Protein AF-A0A2R6DYB0-F1 (afdb_monomer_lite)

Radius of gyration: 27.4 Å; chains: 1; bounding box: 67×60×72 Å

Foldseek 3Di:
DDDDPDDDDPPDDPPPVDDPPDQDPPVRLVCLLVVLLVQLVVLLVQLVVLQCVQCVNVPDDPVSRDPVSNVSSVVSNVVSVVSNVVSVVDDHPPPDDPPPDPPVPPDDD

pLDDT: mean 75.96, std 17.79, range [44.91, 97.94]

Secondary structure (DSSP, 8-state):
-------------------------HHHHHHHHHHHHHHHHHHHHHHHHHHHHHTTTTTS-TTT--HHHHHHHHHHHHHHHHHHHHHHH---TT-PPP-----------

Structure (mmCIF, N/CA/C/O backbone):
data_AF-A0A2R6DYB0-F1
#
_entry.id   AF-A0A2R6DYB0-F1
#
loop_
_atom_site.group_PDB
_atom_site.id
_atom_site.type_symbol
_atom_site.label_atom_id
_atom_site.label_alt_id
_atom_site.label_comp_id
_atom_site.label_asym_id
_atom_site.label_entity_id
_atom_site.label_seq_id
_atom_site.pdbx_PDB_ins_code
_atom_site.Cartn_x
_atom_site.Cartn_y
_atom_site.Cartn_z
_atom_site.occupancy
_atom_site.B_iso_or_equiv
_atom_site.auth_seq_id
_atom_site.auth_comp_id
_atom_site.auth_asym_id
_atom_site.auth_atom_id
_atom_site.pdbx_PDB_model_num
ATOM 1 N N . MET A 1 1 ? 49.459 -33.683 -50.986 1.00 46.78 1 MET A N 1
ATOM 2 C CA . MET A 1 1 ? 49.426 -32.571 -50.018 1.00 46.78 1 MET A CA 1
ATOM 3 C C . MET A 1 1 ? 48.431 -31.551 -50.548 1.00 46.78 1 MET A C 1
ATOM 5 O O . MET A 1 1 ? 48.684 -31.006 -51.607 1.00 46.78 1 MET A O 1
ATOM 9 N N . ASP A 1 2 ? 47.277 -31.287 -49.965 1.00 52.91 2 ASP A N 1
ATOM 10 C CA . ASP A 1 2 ? 46.511 -31.981 -48.941 1.00 52.91 2 ASP A CA 1
ATOM 11 C C . ASP A 1 2 ? 45.080 -31.436 -49.069 1.00 52.91 2 ASP A C 1
ATOM 13 O O . ASP A 1 2 ? 44.895 -30.229 -49.230 1.00 52.91 2 ASP A O 1
ATOM 17 N N . HIS A 1 3 ? 44.084 -32.318 -49.068 1.00 57.66 3 HIS A N 1
ATOM 18 C CA . HIS A 1 3 ? 42.680 -31.935 -49.002 1.00 57.66 3 HIS A CA 1
ATOM 19 C C . HIS A 1 3 ? 42.220 -32.216 -47.575 1.00 57.66 3 HIS A C 1
ATOM 21 O O . HIS A 1 3 ? 41.958 -33.365 -47.227 1.00 57.66 3 HIS A O 1
ATOM 27 N N . ARG A 1 4 ? 42.096 -31.162 -46.762 1.00 58.34 4 ARG A N 1
ATOM 28 C CA . ARG A 1 4 ? 41.242 -31.160 -45.569 1.00 58.34 4 ARG A CA 1
ATOM 29 C C . ARG A 1 4 ? 40.992 -29.727 -45.106 1.00 58.34 4 ARG A C 1
ATOM 31 O O . ARG A 1 4 ? 41.821 -29.106 -44.457 1.00 58.34 4 ARG A O 1
ATOM 38 N N . VAL A 1 5 ? 39.837 -29.194 -45.489 1.00 66.31 5 VAL A N 1
ATOM 39 C CA . VAL A 1 5 ? 39.163 -28.189 -44.668 1.00 66.31 5 VAL A CA 1
ATOM 40 C C . VAL A 1 5 ? 38.424 -29.023 -43.632 1.00 66.31 5 VAL A C 1
ATOM 42 O O . VAL A 1 5 ? 37.507 -29.746 -44.013 1.00 66.31 5 VAL A O 1
ATOM 45 N N . ASP A 1 6 ? 38.874 -29.015 -42.379 1.00 65.94 6 ASP A N 1
ATOM 46 C CA . ASP A 1 6 ? 38.120 -29.605 -41.271 1.00 65.94 6 ASP A CA 1
ATOM 47 C C . ASP A 1 6 ? 36.970 -28.654 -40.903 1.00 65.94 6 ASP A C 1
ATOM 49 O O . ASP A 1 6 ? 37.230 -27.520 -40.493 1.00 65.94 6 ASP A O 1
ATOM 53 N N . PRO A 1 7 ? 35.695 -29.067 -41.028 1.00 66.88 7 PRO A N 1
ATOM 54 C CA . PRO A 1 7 ? 34.579 -28.370 -40.425 1.00 66.88 7 PRO A CA 1
ATOM 55 C C . PRO A 1 7 ? 34.250 -29.079 -39.106 1.00 66.88 7 PRO A C 1
ATOM 57 O O . PRO A 1 7 ? 33.567 -30.099 -39.070 1.00 66.88 7 PRO A O 1
ATOM 60 N N . GLY A 1 8 ? 34.779 -28.555 -38.012 1.00 56.97 8 GLY A N 1
ATOM 61 C CA . GLY A 1 8 ? 34.483 -29.013 -36.658 1.00 56.97 8 GLY A CA 1
ATOM 62 C C . GLY A 1 8 ? 35.376 -28.226 -35.711 1.00 56.97 8 GLY A C 1
ATOM 63 O O . GLY A 1 8 ? 36.587 -28.238 -35.862 1.00 56.97 8 GLY A O 1
ATOM 64 N N . VAL A 1 9 ? 34.868 -27.462 -34.757 1.00 56.16 9 VAL A N 1
ATOM 65 C CA . VAL A 1 9 ? 33.828 -27.836 -33.809 1.00 56.16 9 VAL A CA 1
ATOM 66 C C . VAL A 1 9 ? 33.038 -26.585 -33.435 1.00 56.16 9 VAL A C 1
ATOM 68 O O . VAL A 1 9 ? 33.608 -25.568 -33.044 1.00 56.16 9 VAL A O 1
ATOM 71 N N . GLU A 1 10 ? 31.714 -26.683 -33.514 1.00 59.66 10 GLU A N 1
ATOM 72 C CA . GLU A 1 10 ? 30.818 -25.801 -32.778 1.00 59.66 10 GLU A CA 1
ATOM 73 C C . GLU A 1 10 ? 30.962 -26.110 -31.286 1.00 59.66 10 GLU A C 1
ATOM 75 O O . GLU A 1 10 ? 30.336 -27.026 -30.756 1.00 59.66 10 GLU A O 1
ATOM 80 N N . THR A 1 11 ? 31.821 -25.380 -30.581 1.00 50.56 11 THR A N 1
ATOM 81 C CA . THR A 1 11 ? 31.792 -25.387 -29.116 1.00 50.56 11 THR A CA 1
ATOM 82 C C . THR A 1 11 ? 30.804 -24.335 -28.663 1.00 50.56 11 THR A C 1
ATOM 84 O O . THR A 1 11 ? 31.123 -23.153 -28.553 1.00 50.56 11 THR A O 1
ATOM 87 N N . HIS A 1 12 ? 29.574 -24.826 -28.504 1.00 50.38 12 HIS A N 1
ATOM 88 C CA . HIS A 1 12 ? 28.515 -24.351 -27.630 1.00 50.38 12 HIS A CA 1
ATOM 89 C C . HIS A 1 12 ? 28.870 -23.109 -26.818 1.00 50.38 12 HIS A C 1
ATOM 91 O O . HIS A 1 12 ? 29.730 -23.157 -25.939 1.00 50.38 12 HIS A O 1
ATOM 97 N N . GLY A 1 13 ? 28.109 -22.040 -27.070 1.00 44.91 13 GLY A N 1
ATOM 98 C CA . GLY A 1 13 ? 27.977 -20.934 -26.140 1.00 44.91 13 GLY A CA 1
ATOM 99 C C . GLY A 1 13 ? 27.814 -21.494 -24.737 1.00 44.91 13 GLY A C 1
ATOM 100 O O . GLY A 1 13 ? 26.892 -22.266 -24.463 1.00 44.91 13 GLY A O 1
ATOM 101 N N . GLU A 1 14 ? 28.772 -21.147 -23.890 1.00 51.12 14 GLU A N 1
ATOM 102 C CA . GLU A 1 14 ? 28.743 -21.409 -22.470 1.00 51.12 14 GLU A CA 1
ATOM 103 C C . GLU A 1 14 ? 27.469 -20.754 -21.947 1.00 51.12 14 GLU A C 1
ATOM 105 O O . GLU A 1 14 ? 27.384 -19.537 -21.771 1.00 51.12 14 GLU A O 1
ATOM 110 N N . ALA A 1 15 ? 26.423 -21.568 -21.804 1.00 53.16 15 ALA A N 1
ATOM 111 C CA . ALA A 1 15 ? 25.197 -21.192 -21.142 1.00 53.16 15 ALA A CA 1
ATOM 112 C C . ALA A 1 15 ? 25.555 -20.972 -19.674 1.00 53.16 15 ALA A C 1
ATOM 114 O O . ALA A 1 15 ? 25.334 -21.826 -18.817 1.00 53.16 15 ALA A O 1
ATOM 115 N N . THR A 1 16 ? 26.118 -19.798 -19.384 1.00 53.31 16 THR A N 1
ATOM 116 C CA . THR A 1 16 ? 25.974 -19.199 -18.069 1.00 53.31 16 THR A CA 1
ATOM 117 C C . THR A 1 16 ? 24.481 -19.296 -17.760 1.00 53.31 16 THR A C 1
ATOM 119 O O . THR A 1 16 ? 23.676 -18.912 -18.618 1.00 53.31 16 THR A O 1
ATOM 122 N N . PRO A 1 17 ? 24.066 -19.818 -16.595 1.00 49.34 17 PRO A N 1
ATOM 123 C CA . PRO A 1 17 ? 22.681 -19.746 -16.144 1.00 49.34 17 PRO A CA 1
ATOM 124 C C . PRO A 1 17 ? 22.363 -18.283 -15.786 1.00 49.34 17 PRO A C 1
ATOM 126 O O . PRO A 1 17 ? 22.100 -17.926 -14.643 1.00 49.34 17 PRO A O 1
ATOM 129 N N . GLY A 1 18 ? 22.480 -17.406 -16.781 1.00 48.88 18 GLY A N 1
ATOM 130 C CA . GLY A 1 18 ? 22.190 -15.994 -16.743 1.00 48.88 18 GLY A CA 1
ATOM 131 C C . GLY A 1 18 ? 20.700 -15.864 -16.941 1.00 48.88 18 GLY A C 1
ATOM 132 O O . GLY A 1 18 ? 20.163 -16.220 -17.993 1.00 48.88 18 GLY A O 1
ATOM 133 N N . GLY A 1 19 ? 20.031 -15.417 -15.881 1.00 52.19 19 GLY A N 1
ATOM 134 C CA . GLY A 1 19 ? 18.638 -15.018 -15.928 1.00 52.19 19 GLY A CA 1
ATOM 135 C C . GLY A 1 19 ? 18.417 -14.175 -17.173 1.00 52.19 19 GLY A C 1
ATOM 136 O O . GLY A 1 19 ? 19.088 -13.174 -17.379 1.00 52.19 19 GLY A O 1
ATOM 137 N N . ARG A 1 20 ? 17.523 -14.652 -18.031 1.00 59.22 20 ARG A N 1
ATOM 138 C CA . ARG A 1 20 ? 17.136 -13.991 -19.269 1.00 59.22 20 ARG A CA 1
ATOM 139 C C . ARG A 1 20 ? 16.820 -12.527 -18.970 1.00 59.22 20 ARG A C 1
ATOM 141 O O . ARG A 1 20 ? 15.784 -12.260 -18.358 1.00 59.22 20 ARG A O 1
ATOM 148 N N . ASP A 1 21 ? 17.677 -11.611 -19.402 1.00 57.38 21 ASP A N 1
ATOM 149 C CA . ASP A 1 21 ? 17.369 -10.187 -19.374 1.00 57.38 21 ASP A CA 1
ATOM 150 C C . ASP A 1 21 ? 16.135 -9.967 -20.255 1.00 57.38 21 ASP A C 1
ATOM 152 O O . ASP A 1 21 ? 16.150 -10.145 -21.475 1.00 57.38 21 ASP A O 1
ATOM 156 N N . VAL A 1 22 ? 14.999 -9.694 -19.611 1.00 63.53 22 VAL A N 1
ATOM 157 C CA . VAL A 1 22 ? 13.762 -9.359 -20.312 1.00 63.53 22 VAL A CA 1
ATOM 158 C C . VAL A 1 22 ? 13.805 -7.865 -20.580 1.00 63.53 22 VAL A C 1
ATOM 160 O O . 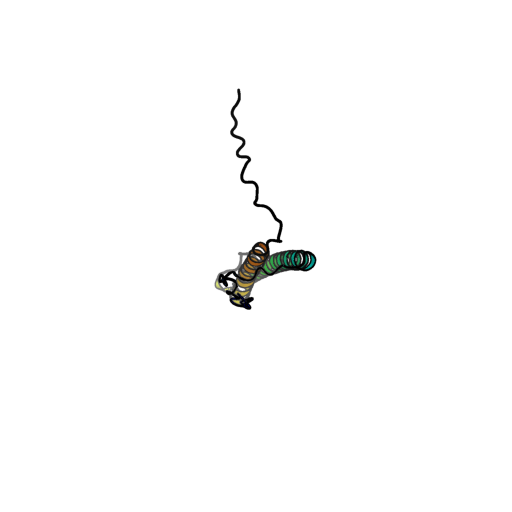VAL A 1 22 ? 13.473 -7.059 -19.713 1.00 63.53 22 VAL A O 1
ATOM 163 N N . VAL A 1 23 ? 14.204 -7.508 -21.799 1.00 63.59 23 VAL A N 1
ATOM 164 C CA . VAL A 1 23 ? 14.136 -6.139 -22.314 1.00 63.59 23 VAL A CA 1
ATOM 165 C C . VAL A 1 23 ? 12.668 -5.716 -22.383 1.00 63.59 23 VAL A C 1
ATOM 167 O O . VAL A 1 23 ? 11.924 -6.120 -23.280 1.00 63.59 23 VAL A O 1
ATOM 170 N N . VAL A 1 24 ? 12.208 -4.932 -21.407 1.00 69.12 24 VAL A N 1
ATOM 171 C CA . VAL A 1 24 ? 10.826 -4.437 -21.375 1.00 69.12 24 VAL A CA 1
ATOM 172 C C . VAL A 1 24 ? 10.736 -3.146 -22.198 1.00 69.12 24 VAL A C 1
ATOM 174 O O . VAL A 1 24 ? 11.446 -2.187 -21.890 1.00 69.12 24 VAL A O 1
ATOM 177 N N . PRO A 1 25 ? 9.842 -3.050 -23.204 1.00 82.25 25 PRO A N 1
ATOM 178 C CA . PRO A 1 25 ? 9.632 -1.810 -23.947 1.00 82.25 25 PRO A CA 1
ATOM 179 C C . PRO A 1 25 ? 9.328 -0.631 -23.012 1.00 82.25 25 PRO A C 1
ATOM 181 O O . PRO A 1 25 ? 8.505 -0.757 -22.104 1.00 82.25 25 PRO A O 1
ATOM 184 N N . LEU A 1 26 ? 9.916 0.545 -23.268 1.00 78.44 26 LEU A N 1
ATOM 185 C CA . LEU A 1 26 ? 9.774 1.743 -22.415 1.00 78.44 26 LEU A CA 1
ATOM 186 C C . LEU A 1 26 ? 8.315 2.113 -22.093 1.00 78.44 26 LEU A C 1
ATOM 188 O O . LEU A 1 26 ? 8.013 2.604 -21.005 1.00 78.44 26 LEU A O 1
ATOM 192 N N . ARG A 1 27 ? 7.389 1.857 -23.028 1.00 79.94 27 ARG A N 1
ATOM 193 C CA . ARG A 1 27 ? 5.950 2.063 -22.806 1.00 79.94 27 ARG A CA 1
ATOM 194 C C . ARG A 1 27 ? 5.386 1.115 -21.747 1.00 79.94 27 ARG A C 1
ATOM 196 O O . ARG A 1 27 ? 4.626 1.569 -20.901 1.00 79.94 27 ARG A O 1
ATOM 203 N N . LEU A 1 28 ? 5.771 -0.164 -21.764 1.00 83.12 28 LEU A N 1
ATOM 204 C CA . LEU A 1 28 ? 5.348 -1.129 -20.747 1.00 83.12 28 LEU A CA 1
ATOM 205 C C . LEU A 1 28 ? 5.915 -0.763 -19.378 1.00 83.12 28 LEU A C 1
ATOM 207 O O . LEU A 1 28 ? 5.157 -0.751 -18.418 1.00 83.12 28 LEU A O 1
ATOM 211 N N . TYR A 1 29 ? 7.201 -0.409 -19.299 1.00 78.88 29 TYR A N 1
ATOM 212 C CA . TYR A 1 29 ? 7.817 0.059 -18.054 1.00 78.88 29 TYR A CA 1
ATOM 213 C C . TYR A 1 29 ? 7.007 1.205 -17.432 1.00 78.88 29 TYR A C 1
ATOM 215 O O . TYR A 1 29 ? 6.563 1.119 -16.290 1.00 78.88 29 TYR A O 1
ATOM 223 N N . LYS A 1 30 ? 6.723 2.249 -18.222 1.00 84.75 30 LYS A N 1
ATOM 224 C CA . LYS A 1 30 ? 5.983 3.423 -17.750 1.00 84.75 30 LYS A CA 1
ATOM 225 C C . LYS A 1 30 ? 4.569 3.070 -17.300 1.00 84.75 30 LYS A C 1
ATOM 227 O O . LYS A 1 30 ? 4.144 3.506 -16.234 1.00 84.75 30 LYS A O 1
ATOM 232 N N . THR A 1 31 ? 3.852 2.279 -18.093 1.00 90.44 31 THR A N 1
ATOM 233 C CA . THR A 1 31 ? 2.499 1.837 -17.750 1.00 90.44 31 THR A CA 1
ATOM 234 C C . THR A 1 31 ? 2.512 1.021 -16.464 1.00 90.44 31 THR A C 1
ATOM 236 O O . THR A 1 31 ? 1.787 1.356 -15.536 1.00 90.44 31 THR A O 1
ATOM 239 N N . VAL A 1 32 ? 3.368 0.005 -16.361 1.00 85.12 32 VAL A N 1
ATOM 240 C CA . VAL A 1 32 ? 3.440 -0.861 -15.180 1.00 85.12 32 VAL A CA 1
ATOM 241 C C . VAL A 1 32 ? 3.772 -0.049 -13.935 1.00 85.12 32 VAL A C 1
ATOM 243 O O . VAL A 1 32 ? 3.050 -0.163 -12.950 1.00 85.12 32 VAL A O 1
ATOM 246 N N . THR A 1 33 ? 4.783 0.819 -13.970 1.00 87.25 33 THR A N 1
ATOM 247 C CA . THR A 1 33 ? 5.162 1.628 -12.803 1.00 87.25 33 THR A CA 1
ATOM 248 C C . THR A 1 33 ? 4.061 2.608 -12.389 1.00 87.25 33 THR A C 1
ATOM 250 O O . THR A 1 33 ? 3.764 2.729 -11.197 1.00 87.25 33 THR A O 1
ATOM 253 N N . VAL A 1 34 ? 3.423 3.290 -13.348 1.00 90.31 34 VAL A N 1
ATOM 254 C CA . VAL A 1 34 ? 2.353 4.262 -13.063 1.00 90.31 34 VAL A CA 1
ATOM 255 C C . VAL A 1 34 ? 1.113 3.560 -12.520 1.00 90.31 34 VAL A C 1
ATOM 257 O O . VAL A 1 34 ? 0.615 3.947 -11.465 1.00 90.31 34 VAL A O 1
ATOM 260 N N . PHE A 1 35 ? 0.644 2.503 -13.187 1.00 92.38 35 PHE A N 1
ATOM 261 C CA . PHE A 1 35 ? -0.505 1.733 -12.714 1.00 92.38 35 PHE A CA 1
ATOM 262 C C . PHE A 1 35 ? -0.215 1.063 -11.371 1.00 92.38 35 PHE A C 1
ATOM 264 O O . PHE A 1 35 ? -1.077 1.090 -10.502 1.00 92.38 35 PHE A O 1
ATOM 271 N N . SER A 1 36 ? 0.993 0.535 -11.153 1.00 89.75 36 SER A N 1
ATOM 272 C CA . SER A 1 36 ? 1.359 -0.079 -9.868 1.00 89.75 36 SER A CA 1
ATOM 273 C C . SER A 1 36 ? 1.357 0.944 -8.743 1.00 89.75 36 SER A C 1
ATOM 275 O O . SER A 1 36 ? 0.773 0.695 -7.697 1.00 89.75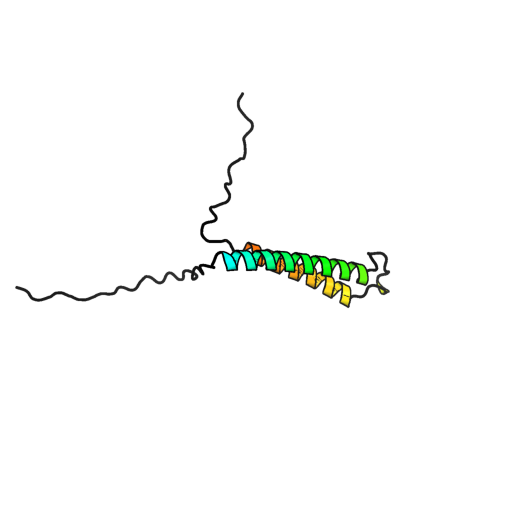 36 SER A O 1
ATOM 277 N N . THR A 1 37 ? 1.948 2.120 -8.960 1.00 91.38 37 THR A N 1
ATOM 278 C CA . THR A 1 37 ? 1.947 3.191 -7.952 1.00 91.38 37 THR A CA 1
ATOM 279 C C . THR A 1 37 ? 0.529 3.693 -7.681 1.00 91.38 37 THR A C 1
ATOM 281 O O . THR A 1 37 ? 0.155 3.895 -6.530 1.00 91.38 37 THR A O 1
ATOM 284 N N . PHE A 1 38 ? -0.293 3.835 -8.722 1.00 95.38 38 PHE A N 1
ATOM 285 C CA . PHE A 1 38 ? -1.686 4.249 -8.577 1.00 95.38 38 PHE A CA 1
ATOM 286 C C . PHE A 1 38 ? -2.520 3.218 -7.805 1.00 95.38 38 PHE A C 1
ATOM 288 O O . PHE A 1 38 ? -3.198 3.576 -6.844 1.00 95.38 38 PHE A O 1
ATOM 295 N N . ILE A 1 39 ? -2.431 1.936 -8.175 1.00 94.81 39 ILE A N 1
ATOM 296 C CA . ILE A 1 39 ? -3.118 0.835 -7.487 1.00 94.81 39 ILE A CA 1
ATOM 297 C C . ILE A 1 39 ? -2.627 0.721 -6.042 1.00 94.81 39 ILE A C 1
ATOM 299 O O . ILE A 1 39 ? -3.446 0.552 -5.139 1.00 94.81 39 ILE A O 1
ATOM 303 N N . ALA A 1 40 ? -1.321 0.854 -5.801 1.00 94.62 40 ALA A N 1
ATOM 304 C CA . ALA A 1 40 ? -0.746 0.830 -4.460 1.00 94.62 40 ALA A CA 1
ATOM 305 C C . ALA A 1 40 ? -1.323 1.946 -3.581 1.00 94.62 40 ALA A C 1
ATOM 307 O O . ALA A 1 40 ? -1.825 1.676 -2.495 1.00 94.62 40 ALA A O 1
ATOM 308 N N . ILE A 1 41 ? -1.330 3.189 -4.069 1.00 96.81 41 ILE A N 1
ATOM 309 C CA . ILE A 1 41 ? -1.900 4.320 -3.326 1.00 96.81 41 ILE A CA 1
ATOM 310 C C . ILE A 1 41 ? -3.399 4.105 -3.093 1.00 96.81 41 ILE A C 1
ATOM 312 O O . ILE A 1 41 ? -3.869 4.251 -1.967 1.00 96.81 41 ILE A O 1
ATOM 316 N N . ALA A 1 42 ? -4.152 3.717 -4.125 1.00 97.94 42 ALA A N 1
ATOM 317 C CA . ALA A 1 42 ? -5.592 3.503 -4.014 1.00 97.94 42 ALA A CA 1
ATOM 318 C C . ALA A 1 42 ? -5.943 2.415 -2.985 1.00 97.94 42 ALA A C 1
ATOM 320 O O . ALA A 1 42 ? -6.835 2.611 -2.162 1.00 97.94 42 ALA A O 1
ATOM 321 N N . THR A 1 43 ? -5.225 1.288 -2.996 1.00 97.38 43 THR A N 1
ATOM 322 C CA . THR A 1 43 ? -5.433 0.190 -2.036 1.00 97.38 43 THR A CA 1
ATOM 323 C C . THR A 1 43 ? -5.034 0.580 -0.620 1.00 97.38 43 THR A C 1
ATOM 325 O O . THR A 1 43 ? -5.798 0.313 0.304 1.00 97.38 43 THR A O 1
ATOM 328 N N . ILE A 1 44 ? -3.912 1.282 -0.434 1.00 97.12 44 ILE A N 1
ATOM 329 C CA . ILE A 1 44 ? -3.502 1.795 0.880 1.00 97.12 44 ILE A CA 1
ATOM 330 C C . ILE A 1 44 ? -4.570 2.739 1.449 1.00 97.12 44 ILE A C 1
ATOM 332 O O . ILE A 1 44 ? -4.998 2.561 2.589 1.00 97.12 44 ILE A O 1
ATOM 336 N N . LEU A 1 45 ? -5.053 3.701 0.656 1.00 97.94 45 LEU A N 1
ATOM 337 C CA . LEU A 1 45 ? -6.096 4.637 1.088 1.00 97.94 45 LEU A CA 1
ATOM 338 C C . LEU A 1 45 ? -7.415 3.921 1.403 1.00 97.94 45 LEU A C 1
ATOM 340 O O . LEU A 1 45 ? -8.030 4.198 2.432 1.00 97.94 45 LEU A O 1
ATOM 344 N N . ALA A 1 46 ? -7.831 2.970 0.564 1.00 97.19 46 ALA A N 1
ATOM 345 C CA . ALA A 1 46 ? -9.008 2.149 0.835 1.00 97.19 46 ALA A CA 1
ATOM 346 C C . ALA A 1 46 ? -8.853 1.341 2.136 1.00 97.19 46 ALA A C 1
ATOM 348 O O . ALA A 1 46 ? -9.801 1.243 2.915 1.00 97.19 46 ALA A O 1
ATOM 349 N N . GLY A 1 47 ? -7.654 0.816 2.402 1.00 96.56 47 GLY A N 1
ATOM 350 C CA . GLY A 1 47 ? -7.333 0.105 3.635 1.00 96.56 47 GLY A CA 1
ATOM 351 C C . GLY A 1 47 ? -7.467 0.983 4.879 1.00 96.56 47 GLY A C 1
ATOM 352 O O . GLY A 1 47 ? -8.124 0.581 5.839 1.00 96.56 47 GLY A O 1
ATOM 353 N N . PHE A 1 48 ? -6.940 2.210 4.833 1.00 95.62 48 PHE A N 1
ATOM 354 C CA . PHE A 1 48 ? -7.118 3.195 5.905 1.00 95.62 48 PHE A CA 1
ATOM 355 C C . PHE A 1 48 ? -8.587 3.553 6.134 1.00 95.62 48 PHE A C 1
ATOM 357 O O . PHE A 1 48 ? -9.036 3.577 7.277 1.00 95.62 48 PHE A O 1
ATOM 364 N N . VAL A 1 49 ? -9.362 3.763 5.066 1.00 95.94 49 VAL A N 1
ATOM 365 C CA . VAL A 1 49 ? -10.804 4.029 5.191 1.00 95.94 49 VAL A CA 1
ATOM 366 C C . VAL A 1 49 ? -11.522 2.856 5.866 1.00 95.94 49 VAL A C 1
ATOM 368 O O . VAL A 1 49 ? -12.377 3.076 6.721 1.00 95.94 49 VAL A O 1
ATOM 371 N N . LEU A 1 50 ? -11.182 1.612 5.525 1.00 93.06 50 LEU A N 1
ATOM 372 C CA . LEU A 1 50 ? -11.768 0.433 6.168 1.00 93.06 50 LEU A CA 1
ATOM 373 C C . LEU A 1 50 ? -11.387 0.312 7.646 1.00 93.06 50 LEU A C 1
ATOM 375 O O . LEU A 1 50 ? -12.257 -0.001 8.459 1.00 93.06 50 LEU A O 1
ATOM 379 N N . LEU A 1 51 ? -10.130 0.594 7.999 1.00 93.06 51 LEU A N 1
ATOM 380 C CA . LEU A 1 51 ?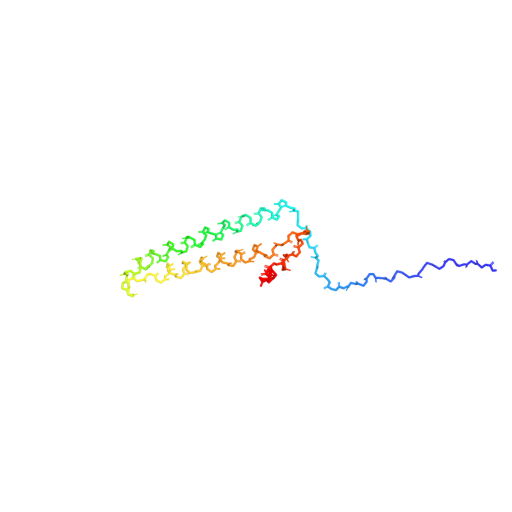 -9.682 0.638 9.394 1.00 93.06 51 LEU A CA 1
ATOM 381 C C . LEU A 1 51 ? -10.441 1.704 10.190 1.00 93.06 51 LEU A C 1
ATOM 383 O O . LEU A 1 51 ? -10.928 1.415 11.286 1.00 93.06 51 LEU A O 1
ATOM 387 N N . ASP A 1 52 ? -10.618 2.896 9.618 1.00 90.00 52 ASP A N 1
ATOM 388 C CA . ASP A 1 52 ? -11.393 3.975 10.231 1.00 90.00 52 ASP A CA 1
ATOM 389 C C . ASP A 1 52 ? -12.838 3.545 10.484 1.00 90.00 52 ASP A C 1
ATOM 391 O O . ASP A 1 52 ? -13.375 3.781 11.565 1.00 90.00 52 ASP A O 1
ATOM 395 N N . ARG A 1 53 ? -13.481 2.875 9.523 1.00 91.06 53 ARG A N 1
ATOM 396 C CA . ARG A 1 53 ? -14.855 2.384 9.709 1.00 91.06 53 ARG A CA 1
ATOM 397 C C . ARG A 1 53 ? -14.931 1.259 10.727 1.00 91.06 53 ARG A C 1
ATOM 399 O O . ARG A 1 53 ? -15.837 1.270 11.554 1.00 91.06 53 ARG A O 1
ATOM 406 N N . GLY A 1 54 ? -13.983 0.327 10.691 1.00 83.00 54 GLY A N 1
ATOM 407 C CA . GLY A 1 54 ? -13.988 -0.821 11.588 1.00 83.00 54 GLY A CA 1
ATOM 408 C C . GLY A 1 54 ? -13.643 -0.485 13.037 1.00 83.00 54 GLY A C 1
ATOM 409 O O . GLY A 1 54 ? -14.038 -1.225 13.931 1.00 83.00 54 GLY A O 1
ATOM 410 N N . THR A 1 55 ? -12.963 0.640 13.265 1.00 85.00 55 THR A N 1
ATOM 411 C CA . THR A 1 55 ? -12.555 1.107 14.602 1.00 85.00 55 THR A CA 1
ATOM 412 C C . THR A 1 55 ? -13.336 2.347 15.054 1.00 85.00 55 THR A C 1
ATOM 414 O O . THR A 1 55 ? -12.994 2.952 16.068 1.00 85.00 55 THR A O 1
ATOM 417 N N . GLN A 1 56 ? -14.330 2.793 14.275 1.00 86.38 56 GLN A N 1
ATOM 418 C CA . GLN A 1 56 ? -14.986 4.100 14.441 1.00 86.38 56 GLN A CA 1
ATOM 419 C C . GLN A 1 56 ? -13.964 5.228 14.672 1.00 86.38 56 GLN A C 1
ATOM 421 O O . GLN A 1 56 ? -14.081 6.022 15.595 1.00 86.38 56 GLN A O 1
ATOM 426 N N . ARG A 1 57 ? -12.906 5.273 13.854 1.00 78.94 57 ARG A N 1
ATOM 427 C CA . ARG A 1 57 ? -11.805 6.242 13.969 1.00 78.94 57 ARG A CA 1
ATOM 428 C C . ARG A 1 57 ? -11.082 6.191 15.328 1.00 78.94 57 ARG A C 1
ATOM 430 O O . ARG A 1 57 ? -10.739 7.224 15.894 1.00 78.94 57 ARG A O 1
ATOM 437 N N . ALA A 1 58 ? -10.840 4.977 15.823 1.00 79.69 58 ALA A N 1
ATOM 438 C CA . ALA A 1 58 ? -10.165 4.676 17.090 1.00 79.69 58 ALA A CA 1
ATOM 439 C C . ALA A 1 58 ? -10.941 5.050 18.366 1.00 79.69 58 ALA A C 1
ATOM 441 O O . ALA A 1 58 ? -10.349 5.086 19.443 1.00 79.69 58 ALA A O 1
ATOM 442 N N . THR A 1 59 ? -12.252 5.293 18.272 1.00 81.62 59 THR A N 1
ATOM 443 C CA . THR A 1 59 ? -13.100 5.552 19.448 1.00 81.62 59 THR A CA 1
ATOM 444 C C . THR A 1 59 ? -13.983 4.370 19.836 1.00 81.62 59 THR A C 1
ATOM 446 O O . THR A 1 59 ? -14.633 4.438 20.874 1.00 81.62 59 THR A O 1
ATOM 449 N N . ALA A 1 60 ? -14.031 3.311 19.021 1.00 80.00 60 ALA A N 1
ATOM 450 C CA . ALA A 1 60 ? -14.804 2.113 19.331 1.00 80.00 60 ALA A CA 1
ATOM 451 C C . ALA A 1 60 ? -14.234 1.377 20.549 1.00 80.00 60 ALA A C 1
ATOM 453 O O . ALA A 1 60 ? -13.015 1.224 20.691 1.00 80.00 60 ALA A O 1
ATOM 454 N N . SER A 1 61 ? -15.125 0.850 21.384 1.00 82.81 61 SER A N 1
ATOM 455 C CA . SER A 1 61 ? -14.755 -0.115 22.418 1.00 82.81 61 SER A CA 1
ATOM 456 C C . SER A 1 61 ? -14.268 -1.412 21.748 1.00 82.81 61 SER A C 1
ATOM 458 O O . SER A 1 61 ? -14.732 -1.727 20.651 1.00 82.81 61 SER A O 1
ATOM 460 N N . PRO A 1 62 ? -13.386 -2.218 22.372 1.00 79.12 62 PRO A N 1
ATOM 461 C CA . PRO A 1 62 ? -12.865 -3.448 21.758 1.00 79.12 62 PRO A CA 1
ATOM 462 C C . PRO A 1 62 ? -13.949 -4.425 21.273 1.00 79.12 62 PRO A C 1
ATOM 464 O O . PRO A 1 62 ? -13.745 -5.138 20.296 1.00 79.12 62 PRO A O 1
ATOM 467 N N . GLU A 1 63 ? -15.108 -4.428 21.934 1.00 85.12 63 GLU A N 1
ATOM 468 C CA . GLU A 1 63 ? -16.275 -5.258 21.608 1.00 85.12 63 GLU A CA 1
ATOM 469 C C . GLU A 1 63 ? -17.020 -4.789 20.345 1.00 85.12 63 GLU A C 1
ATOM 471 O O . GLU A 1 63 ? -17.707 -5.572 19.692 1.00 85.12 63 GLU A O 1
ATOM 476 N N . GLU A 1 64 ? -16.866 -3.517 19.978 1.00 84.62 64 GLU A N 1
ATOM 477 C CA . GLU A 1 64 ? -17.538 -2.868 18.847 1.00 84.62 64 GLU A CA 1
ATOM 478 C C . GLU A 1 64 ? -16.658 -2.843 17.589 1.00 84.62 64 GLU A C 1
ATOM 480 O O . GLU A 1 64 ? -17.117 -2.470 16.505 1.00 84.62 64 GLU A O 1
ATOM 485 N N . VAL A 1 65 ? -15.386 -3.236 17.718 1.00 87.88 65 VAL A N 1
ATOM 486 C CA . VAL A 1 65 ? -14.443 -3.300 16.603 1.00 87.88 65 VAL A CA 1
ATOM 487 C C . VAL A 1 65 ? -14.832 -4.436 15.669 1.00 87.88 65 VAL A C 1
ATOM 489 O O . VAL A 1 65 ? -14.804 -5.619 16.017 1.00 87.88 65 VAL A O 1
ATOM 492 N N . SER A 1 66 ? -15.116 -4.097 14.417 1.00 89.06 66 SER A N 1
ATOM 493 C CA . SER A 1 66 ? -15.392 -5.109 13.406 1.00 89.06 66 SER A CA 1
ATOM 494 C C . SER A 1 66 ? -14.082 -5.710 12.887 1.00 89.06 66 SER A C 1
ATOM 496 O O . SER A 1 66 ? -13.466 -5.193 11.947 1.00 89.06 66 SER A O 1
ATOM 498 N N . LEU A 1 67 ? -13.678 -6.836 13.477 1.00 91.88 67 LEU A N 1
ATOM 499 C CA . LEU A 1 67 ? -12.478 -7.582 13.084 1.00 91.88 67 LEU A CA 1
ATOM 500 C C . LEU A 1 67 ? -12.379 -7.865 11.571 1.00 91.88 67 LEU A C 1
ATOM 502 O O . LEU A 1 67 ? -11.283 -7.705 11.033 1.00 91.88 67 LEU A O 1
ATOM 506 N N . PRO A 1 68 ? -13.463 -8.208 10.838 1.00 93.88 68 PRO A N 1
ATOM 507 C CA . PRO A 1 68 ? -13.364 -8.455 9.398 1.00 93.88 68 PRO A CA 1
ATOM 508 C C . PRO A 1 68 ? -12.937 -7.223 8.587 1.00 93.88 68 PRO A C 1
ATOM 510 O O . PRO A 1 68 ? -12.093 -7.333 7.701 1.00 93.88 68 PRO A O 1
ATOM 513 N N . LEU A 1 69 ? -13.483 -6.041 8.900 1.00 91.94 69 LEU A N 1
ATOM 514 C CA . LEU A 1 69 ? -13.123 -4.785 8.225 1.00 91.94 69 LEU A CA 1
ATOM 515 C C . LEU A 1 69 ? -11.689 -4.375 8.551 1.00 91.94 69 LEU A C 1
ATOM 517 O O . LEU A 1 69 ? -10.969 -3.931 7.661 1.00 91.94 69 LEU A O 1
ATOM 521 N N . VAL A 1 70 ? -11.265 -4.572 9.802 1.00 92.94 70 VAL A N 1
ATOM 522 C CA . VAL A 1 70 ? -9.889 -4.299 10.229 1.00 92.94 70 VAL A CA 1
ATOM 523 C C . VAL A 1 70 ? -8.904 -5.218 9.511 1.00 92.94 70 VAL A C 1
ATOM 525 O O . VAL A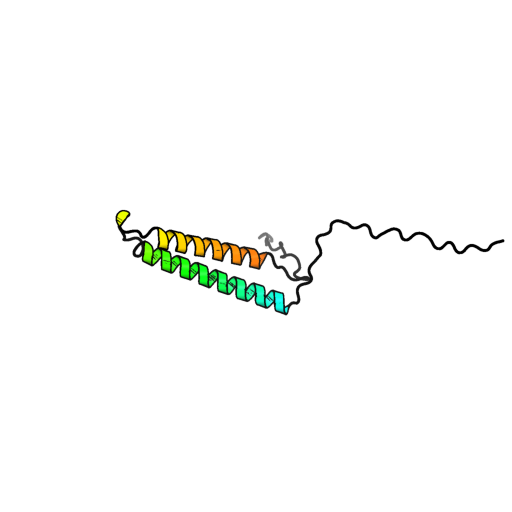 1 70 ? -7.925 -4.743 8.937 1.00 92.94 70 VAL A O 1
ATOM 528 N N . ALA A 1 71 ? -9.188 -6.521 9.472 1.00 96.06 71 ALA A N 1
ATOM 529 C CA . ALA A 1 71 ? -8.356 -7.496 8.776 1.00 96.06 71 ALA A CA 1
ATOM 530 C C . ALA A 1 71 ? -8.264 -7.199 7.271 1.00 96.06 71 ALA A C 1
ATOM 532 O O . ALA A 1 71 ? -7.173 -7.243 6.697 1.00 96.06 71 ALA A O 1
ATOM 533 N N . LEU A 1 72 ? -9.384 -6.844 6.632 1.00 97.00 72 LEU A N 1
ATOM 534 C CA . LEU A 1 72 ? -9.409 -6.460 5.221 1.00 97.00 72 LEU A CA 1
ATOM 535 C C . LEU A 1 72 ? -8.642 -5.153 4.974 1.00 97.00 72 LEU A C 1
ATOM 537 O O . LEU A 1 72 ? -7.854 -5.078 4.032 1.00 97.00 72 LEU A O 1
ATOM 541 N N . GLY A 1 73 ? -8.817 -4.151 5.837 1.00 95.88 73 GLY A N 1
ATOM 542 C CA . GLY A 1 73 ? -8.101 -2.880 5.751 1.00 95.88 73 GLY A CA 1
ATOM 543 C C . GLY A 1 73 ? -6.586 -3.058 5.861 1.00 95.88 73 GLY A C 1
ATOM 544 O O . GLY A 1 73 ? -5.835 -2.544 5.031 1.00 95.88 73 GLY A O 1
ATOM 545 N N . LEU A 1 74 ? -6.135 -3.876 6.814 1.00 97.25 74 LEU A N 1
ATOM 546 C CA . LEU A 1 74 ? -4.721 -4.211 6.976 1.00 97.25 74 LEU A CA 1
ATOM 547 C C . LEU A 1 74 ? -4.178 -5.006 5.777 1.00 97.25 74 LEU A C 1
ATOM 549 O O . LEU A 1 74 ? -3.086 -4.720 5.286 1.00 97.25 74 LEU A O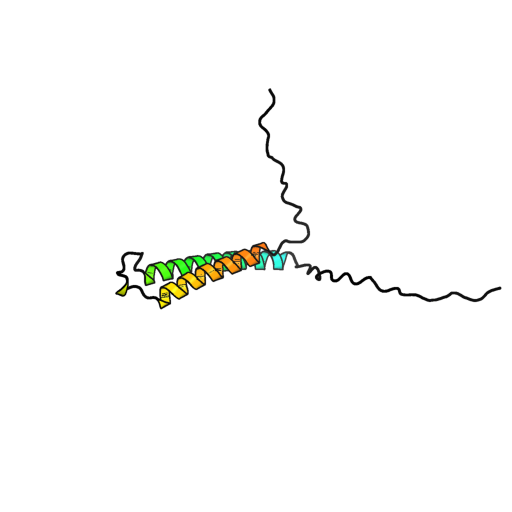 1
ATOM 553 N N . SER A 1 75 ? -4.965 -5.952 5.259 1.00 97.69 75 SER A N 1
ATOM 554 C CA . SER A 1 75 ? -4.609 -6.731 4.065 1.00 97.69 75 SER A CA 1
ATOM 555 C C . SER A 1 75 ? -4.419 -5.839 2.839 1.00 97.69 75 SER A C 1
ATOM 557 O O . SER A 1 75 ? -3.482 -6.046 2.071 1.00 97.69 75 SER A O 1
ATOM 559 N N . LEU A 1 76 ? -5.261 -4.814 2.672 1.00 97.56 76 LEU A N 1
ATOM 560 C CA . LEU A 1 76 ? -5.132 -3.836 1.591 1.00 97.56 76 LEU A CA 1
ATOM 561 C C . LEU A 1 76 ? -3.862 -2.987 1.717 1.00 97.56 76 LEU A C 1
ATOM 563 O O . LEU A 1 76 ? -3.205 -2.738 0.710 1.00 97.56 76 LEU A O 1
ATOM 567 N N . ILE A 1 77 ? -3.480 -2.586 2.933 1.00 97.00 77 ILE A N 1
ATOM 568 C CA . ILE A 1 77 ? -2.245 -1.820 3.168 1.00 97.00 77 ILE A CA 1
ATOM 569 C C . ILE A 1 77 ? -1.012 -2.666 2.844 1.00 97.00 77 ILE A C 1
ATOM 571 O O . ILE A 1 77 ? -0.118 -2.212 2.123 1.00 97.00 77 ILE A O 1
ATOM 575 N N . VAL A 1 78 ? -0.969 -3.906 3.338 1.00 97.81 78 VAL A N 1
ATOM 576 C CA . VAL A 1 78 ? 0.133 -4.840 3.060 1.00 97.81 78 VAL A CA 1
ATOM 577 C C . VAL A 1 78 ? 0.191 -5.169 1.567 1.00 97.81 78 VAL A C 1
ATOM 579 O O . VAL A 1 78 ? 1.263 -5.111 0.965 1.00 97.81 78 VAL A O 1
ATOM 582 N N . GLY A 1 79 ? -0.959 -5.439 0.945 1.00 96.25 79 GLY A N 1
ATOM 583 C CA . GLY A 1 79 ? -1.069 -5.708 -0.486 1.00 96.25 79 GLY A CA 1
ATOM 584 C C . GLY A 1 79 ? -0.602 -4.532 -1.347 1.00 96.25 79 GLY A C 1
ATOM 585 O O . GLY A 1 79 ? 0.228 -4.718 -2.234 1.00 96.25 79 GLY A O 1
ATOM 586 N N . GLY A 1 80 ? -1.060 -3.312 -1.057 1.00 94.69 80 GLY A N 1
ATOM 587 C CA . GLY A 1 80 ? -0.623 -2.103 -1.760 1.00 94.69 80 GLY A CA 1
ATOM 588 C C . GLY A 1 80 ? 0.872 -1.829 -1.592 1.00 94.69 80 GLY A C 1
ATOM 589 O O . GLY A 1 80 ? 1.557 -1.506 -2.564 1.00 94.69 80 GLY A O 1
ATOM 590 N N . SER A 1 81 ? 1.410 -2.055 -0.389 1.00 93.38 81 SER A N 1
ATOM 591 C CA . SER A 1 81 ? 2.851 -1.951 -0.118 1.00 93.38 81 SER A CA 1
ATOM 592 C C . SER A 1 81 ? 3.657 -2.964 -0.933 1.00 93.38 81 SER A C 1
ATOM 594 O O . SER A 1 81 ? 4.684 -2.610 -1.516 1.00 93.38 81 SER A O 1
ATOM 596 N N . ALA A 1 82 ? 3.174 -4.205 -1.039 1.00 93.25 82 ALA A N 1
ATOM 597 C CA . ALA A 1 82 ? 3.795 -5.224 -1.876 1.00 93.25 82 ALA A CA 1
ATOM 598 C C . ALA A 1 82 ? 3.788 -4.806 -3.355 1.00 93.25 82 ALA A C 1
ATOM 600 O O . ALA A 1 82 ? 4.832 -4.855 -4.002 1.00 93.25 82 ALA A O 1
ATOM 601 N N . VAL A 1 83 ? 2.657 -4.318 -3.882 1.00 91.62 83 VAL A N 1
ATOM 602 C CA . VAL A 1 83 ? 2.552 -3.817 -5.268 1.00 91.62 83 VAL A CA 1
ATOM 603 C C . VAL A 1 83 ? 3.551 -2.686 -5.537 1.00 91.62 83 VAL A C 1
ATOM 605 O O . VAL A 1 83 ? 4.233 -2.698 -6.564 1.00 91.62 83 VAL A O 1
ATOM 608 N N . TYR A 1 84 ? 3.693 -1.735 -4.611 1.00 88.06 84 TYR A N 1
ATOM 609 C CA . TYR A 1 84 ? 4.692 -0.671 -4.728 1.00 88.06 84 TYR A CA 1
ATOM 610 C C . TYR A 1 84 ? 6.125 -1.223 -4.746 1.00 88.06 84 TYR A C 1
ATOM 612 O O . TYR A 1 84 ? 6.918 -0.841 -5.607 1.00 88.06 84 TYR A O 1
ATOM 620 N N . ALA A 1 85 ? 6.454 -2.170 -3.864 1.00 86.25 85 ALA A N 1
ATOM 621 C CA . ALA A 1 85 ? 7.768 -2.814 -3.849 1.00 86.25 85 ALA A CA 1
ATOM 622 C C . ALA A 1 85 ? 8.060 -3.600 -5.145 1.00 86.25 85 ALA A C 1
ATOM 624 O O . ALA A 1 85 ? 9.187 -3.588 -5.637 1.00 86.25 85 ALA A O 1
ATOM 625 N N . PHE A 1 86 ? 7.056 -4.235 -5.756 1.00 84.38 86 PHE A N 1
ATOM 626 C CA . PHE A 1 86 ? 7.212 -4.849 -7.080 1.00 84.38 86 PHE A CA 1
ATOM 627 C C . PHE A 1 86 ? 7.457 -3.805 -8.179 1.00 84.38 86 PHE A C 1
ATOM 629 O O . PHE A 1 86 ? 8.261 -4.044 -9.080 1.00 84.38 86 PHE A O 1
ATOM 636 N N . SER A 1 87 ? 6.833 -2.627 -8.084 1.00 79.25 87 SER A N 1
ATOM 637 C CA . SER A 1 87 ? 7.042 -1.512 -9.019 1.00 79.25 87 SER A CA 1
ATOM 638 C C . SER A 1 87 ? 8.496 -1.021 -9.038 1.00 79.25 87 SER A C 1
ATOM 640 O O . SER A 1 87 ? 9.034 -0.737 -10.106 1.00 79.25 87 SER A O 1
ATOM 642 N N . THR A 1 88 ? 9.164 -0.976 -7.878 1.00 73.44 88 THR A N 1
ATOM 643 C CA . THR A 1 88 ? 10.561 -0.505 -7.760 1.00 73.44 88 THR A CA 1
ATOM 644 C C . THR A 1 88 ? 11.598 -1.519 -8.254 1.00 73.44 88 THR A C 1
ATOM 646 O O . THR A 1 88 ? 12.748 -1.151 -8.515 1.00 73.44 88 THR A O 1
ATOM 649 N N . ARG A 1 89 ? 11.208 -2.793 -8.409 1.00 70.81 89 ARG A N 1
ATOM 650 C CA . ARG A 1 89 ? 12.061 -3.861 -8.957 1.00 70.81 89 ARG A CA 1
ATOM 651 C C . ARG A 1 89 ? 12.287 -3.689 -10.457 1.00 70.81 89 ARG A C 1
ATOM 653 O O . ARG A 1 89 ? 13.362 -4.042 -10.945 1.00 70.81 89 ARG A O 1
ATOM 660 N N . PHE A 1 90 ? 11.303 -3.156 -11.178 1.00 65.81 90 PHE A N 1
ATOM 661 C CA . PHE A 1 90 ? 11.462 -2.829 -12.587 1.00 65.81 90 PHE A CA 1
ATOM 662 C C . PHE A 1 90 ? 12.391 -1.622 -12.702 1.00 65.81 90 PHE A C 1
ATOM 664 O O . PHE A 1 90 ? 12.084 -0.529 -12.237 1.00 65.81 90 PHE A O 1
ATOM 671 N N . ARG A 1 91 ? 13.556 -1.828 -13.315 1.00 58.06 91 ARG A N 1
ATOM 672 C CA . ARG A 1 91 ? 14.532 -0.781 -13.610 1.00 58.06 91 ARG A CA 1
ATOM 673 C C . ARG A 1 91 ? 14.840 -0.890 -15.101 1.00 58.06 91 ARG A C 1
ATOM 675 O O . ARG A 1 91 ? 15.266 -1.944 -15.556 1.00 58.06 91 ARG A O 1
ATOM 682 N N . ALA A 1 92 ? 14.520 0.152 -15.864 1.00 49.88 92 ALA A N 1
ATOM 683 C CA . ALA A 1 92 ? 14.745 0.184 -17.307 1.00 49.88 92 ALA A CA 1
ATOM 684 C C . ALA A 1 92 ? 16.242 0.043 -17.649 1.00 49.88 92 ALA A C 1
ATOM 686 O O . ALA A 1 92 ? 17.092 0.605 -16.949 1.00 49.88 92 ALA A O 1
ATOM 687 N N . GLU A 1 93 ? 16.549 -0.667 -18.739 1.00 46.69 93 GLU A N 1
ATOM 688 C CA . GLU A 1 93 ? 17.898 -0.725 -19.312 1.00 46.69 93 GLU A CA 1
ATOM 689 C C . GLU A 1 93 ? 18.387 0.697 -19.628 1.00 46.69 93 GLU A C 1
ATOM 691 O O . GLU A 1 93 ? 17.719 1.455 -20.331 1.00 46.69 93 GLU A O 1
ATOM 696 N N . GLY A 1 94 ? 19.529 1.086 -19.053 1.00 56.56 94 GLY A N 1
ATOM 697 C CA . GLY A 1 94 ? 20.123 2.417 -19.230 1.00 56.56 94 GLY A CA 1
ATOM 698 C C . GLY A 1 94 ? 19.927 3.409 -18.074 1.00 56.56 94 GLY A C 1
ATOM 699 O O . GLY A 1 94 ? 20.511 4.491 -18.119 1.00 56.56 94 GLY A O 1
ATOM 700 N N . MET A 1 95 ? 19.191 3.071 -17.003 1.00 59.00 95 MET A N 1
ATOM 701 C CA . MET A 1 95 ? 19.266 3.847 -15.753 1.00 59.00 95 MET A CA 1
ATOM 702 C C . MET A 1 95 ? 20.605 3.573 -15.055 1.00 59.00 95 MET A C 1
ATOM 704 O O . MET A 1 95 ? 20.739 2.619 -14.285 1.00 59.00 95 MET A O 1
ATOM 708 N N . GLY A 1 96 ? 21.603 4.408 -15.358 1.00 55.91 96 GLY A N 1
ATOM 709 C CA . GLY A 1 96 ? 22.900 4.429 -14.685 1.00 55.91 96 GLY A CA 1
ATOM 710 C C . GLY A 1 96 ? 22.760 4.503 -13.162 1.00 55.91 96 GLY A C 1
ATOM 711 O O . GLY A 1 96 ? 21.758 4.995 -12.637 1.00 55.91 96 GLY A O 1
ATOM 712 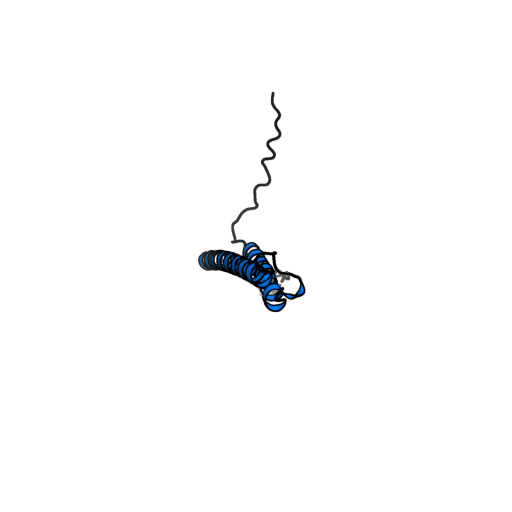N N . LYS A 1 97 ? 23.761 3.962 -12.458 1.00 52.28 97 LYS A N 1
ATOM 713 C CA . LYS A 1 97 ? 23.813 3.920 -10.990 1.00 52.28 97 LYS A CA 1
ATOM 714 C C . LYS A 1 97 ? 23.461 5.299 -10.404 1.00 52.28 97 LYS A C 1
ATOM 716 O O . LYS A 1 97 ? 23.913 6.299 -10.969 1.00 52.28 97 LYS A O 1
ATOM 721 N N . PRO A 1 98 ? 22.689 5.379 -9.299 1.00 52.19 98 PRO A N 1
ATOM 722 C CA . PRO A 1 98 ? 22.618 6.627 -8.553 1.00 52.19 98 PRO A CA 1
ATOM 723 C C . PRO A 1 98 ? 24.058 7.036 -8.248 1.00 52.19 98 PRO A C 1
ATOM 725 O O . PRO A 1 98 ? 24.858 6.205 -7.817 1.00 52.19 98 PRO A O 1
ATOM 728 N N . LYS A 1 99 ? 24.413 8.277 -8.579 1.00 47.41 99 LYS A N 1
ATOM 729 C CA . LYS A 1 99 ? 25.672 8.851 -8.126 1.00 47.41 99 LYS A CA 1
ATOM 730 C C . LYS A 1 99 ? 25.569 8.972 -6.605 1.00 47.41 99 LYS A C 1
ATOM 732 O O . LYS A 1 99 ? 25.011 9.945 -6.108 1.00 47.41 99 LYS A O 1
ATOM 737 N N . ASP A 1 100 ? 26.052 7.963 -5.891 1.00 53.91 100 ASP A N 1
ATOM 738 C CA . ASP A 1 100 ? 26.682 8.188 -4.595 1.00 53.91 100 ASP A CA 1
ATOM 739 C C . ASP A 1 100 ? 27.904 9.043 -4.910 1.00 53.91 100 ASP A C 1
ATOM 741 O O . ASP A 1 100 ? 28.835 8.516 -5.497 1.00 53.91 100 ASP A O 1
ATOM 745 N N . ASP A 1 101 ? 27.812 10.358 -4.707 1.00 55.00 101 ASP A N 1
ATOM 746 C CA . ASP A 1 101 ? 28.945 11.284 -4.547 1.00 55.00 101 ASP A CA 1
ATOM 747 C C . ASP A 1 101 ? 28.416 12.722 -4.501 1.00 55.00 101 ASP A C 1
ATOM 749 O O . ASP A 1 101 ? 28.523 13.481 -5.460 1.00 55.00 101 ASP A O 1
ATOM 753 N N . THR A 1 102 ? 27.819 13.116 -3.377 1.00 50.34 102 THR A N 1
ATOM 754 C CA . THR A 1 102 ? 28.008 14.472 -2.833 1.00 50.34 102 THR A CA 1
ATOM 755 C C . THR A 1 102 ? 27.816 14.406 -1.320 1.00 50.34 102 THR A C 1
ATOM 757 O O . THR A 1 102 ? 26.921 15.012 -0.740 1.00 50.34 102 THR A O 1
ATOM 760 N N . ALA A 1 103 ? 28.680 13.639 -0.651 1.00 54.38 103 ALA A N 1
ATOM 761 C CA . ALA A 1 103 ? 29.181 14.126 0.623 1.00 54.38 103 ALA A CA 1
ATOM 762 C C . ALA A 1 103 ? 30.105 15.299 0.268 1.00 54.38 103 ALA A C 1
ATOM 764 O O . ALA A 1 103 ? 31.303 15.110 0.066 1.00 54.38 103 ALA A O 1
ATOM 765 N N . GLU A 1 104 ? 29.535 16.494 0.095 1.00 59.75 104 GLU A N 1
ATOM 766 C CA . GLU A 1 104 ? 30.319 17.725 0.154 1.00 59.75 104 GLU A CA 1
ATOM 767 C C . GLU A 1 104 ? 30.887 17.778 1.573 1.00 59.75 104 GLU A C 1
ATOM 769 O O . GLU A 1 104 ? 30.229 18.162 2.542 1.00 59.75 104 GLU A O 1
ATOM 774 N N . ARG A 1 105 ? 32.109 17.260 1.711 1.00 52.94 105 ARG A N 1
ATOM 775 C CA . ARG A 1 105 ? 32.960 17.515 2.858 1.00 52.94 105 ARG A CA 1
ATOM 776 C C . ARG A 1 105 ? 33.172 19.022 2.870 1.00 52.94 105 ARG A C 1
ATOM 778 O O . ARG A 1 105 ? 33.918 19.546 2.058 1.00 52.94 105 ARG A O 1
ATOM 785 N N . SER A 1 106 ? 32.457 19.681 3.773 1.00 62.56 106 SER A N 1
ATOM 786 C CA . SER A 1 106 ? 32.747 21.029 4.238 1.00 62.56 106 SER A CA 1
ATOM 787 C C . SER A 1 106 ? 34.198 21.072 4.719 1.00 62.56 106 SER A C 1
ATOM 789 O O . SER A 1 106 ? 34.469 20.647 5.841 1.00 62.56 106 SER A O 1
ATOM 791 N N . ASP A 1 107 ? 35.109 21.527 3.867 1.00 67.50 107 ASP A N 1
ATOM 792 C CA . ASP A 1 107 ? 36.430 22.048 4.223 1.00 67.50 107 ASP A CA 1
ATOM 793 C C . ASP A 1 107 ? 37.015 22.830 3.031 1.00 67.50 107 ASP A C 1
ATOM 795 O O . ASP A 1 107 ? 36.676 22.516 1.891 1.00 67.50 107 ASP A O 1
ATOM 799 N N . ASP A 1 108 ? 37.881 23.801 3.331 1.00 57.06 108 ASP A N 1
ATOM 800 C CA . ASP A 1 108 ? 38.523 24.838 2.488 1.00 57.06 108 ASP A CA 1
ATOM 801 C C . ASP A 1 108 ? 37.796 26.209 2.507 1.00 57.06 108 ASP A C 1
ATOM 803 O O . ASP A 1 108 ? 36.780 26.403 1.841 1.00 57.06 108 ASP A O 1
ATOM 807 N N . GLY A 1 109 ? 38.260 27.243 3.226 1.00 47.94 109 GLY A N 1
ATOM 808 C CA . GLY A 1 109 ? 39.463 27.420 4.054 1.00 47.94 109 GLY A CA 1
ATOM 809 C C . GLY A 1 109 ? 39.470 28.781 4.761 1.00 47.94 109 GLY A C 1
ATOM 810 O O . GLY A 1 109 ? 38.586 29.618 4.458 1.00 47.94 109 GLY A O 1
#

Sequence (109 aa):
MDHRVDPGVETHGEATPGGRDVVVPLRLYKTVTVFSTFIAIATILAGFVLLDRGTQRATASPEEVSLPLVALGLSLIVGGSAVYAFSTRFRAEGMGKPKDDTAERSDDG